Protein AF-E4VP54-F1 (afdb_monomer_lite)

Foldseek 3Di:
DVVVVVVVVVVVVVVVVVVPPDPPCPDPFLVVLLLLFPPNVQLVVLCVVVVHCQLLVQLLVLLCVLDVCNPDDSVRSSVCQSVDDPVSNVSSSVSSRVSLVVCVVVVHCSNVSSVVSSQVRCVVVVNNPPVPPDDDDDPPDDDD

Radius of gyration: 20.55 Å; chains: 1; bounding box: 55×38×56 Å

Structure (mmCIF, N/CA/C/O backbone):
data_AF-E4VP54-F1
#
_entry.id   AF-E4VP54-F1
#
loop_
_atom_site.group_PDB
_atom_site.id
_atom_site.type_symbol
_atom_site.label_atom_id
_atom_site.label_alt_id
_atom_site.label_comp_id
_atom_site.label_asym_id
_atom_site.label_entity_id
_atom_site.label_seq_id
_atom_site.pdbx_PDB_ins_code
_atom_site.Cartn_x
_atom_site.Cartn_y
_atom_site.Cartn_z
_atom_site.occupancy
_atom_site.B_iso_or_equiv
_atom_site.auth_seq_id
_atom_site.auth_comp_id
_atom_site.auth_asym_id
_atom_site.auth_atom_id
_atom_site.pdbx_PDB_model_num
ATOM 1 N N . MET A 1 1 ? 39.022 23.472 -41.828 1.00 60.12 1 MET A N 1
ATOM 2 C CA . MET A 1 1 ? 39.192 22.362 -40.859 1.00 60.12 1 MET A CA 1
ATOM 3 C C . MET A 1 1 ? 38.657 22.669 -39.455 1.00 60.12 1 MET A C 1
ATOM 5 O O . MET A 1 1 ? 38.352 21.726 -38.746 1.00 60.12 1 MET A O 1
ATOM 9 N N . ASN A 1 2 ? 38.440 23.934 -39.065 1.00 68.12 2 ASN A N 1
ATOM 10 C CA . ASN A 1 2 ? 37.984 24.268 -37.701 1.00 68.12 2 ASN A CA 1
ATOM 11 C C . ASN A 1 2 ? 36.481 24.017 -37.451 1.00 68.12 2 ASN A C 1
ATOM 13 O O . ASN A 1 2 ? 36.090 23.724 -36.329 1.00 68.12 2 ASN A O 1
ATOM 17 N N . PHE A 1 3 ? 35.637 24.067 -38.488 1.00 72.75 3 PHE A N 1
ATOM 18 C CA . PHE A 1 3 ? 34.181 23.896 -38.357 1.00 72.75 3 PHE A CA 1
ATOM 19 C C . PHE A 1 3 ? 33.771 22.505 -37.841 1.00 72.75 3 PHE A C 1
ATOM 21 O O . PHE A 1 3 ? 32.889 22.391 -36.997 1.00 72.75 3 PHE A O 1
ATOM 28 N N . LEU A 1 4 ? 34.467 21.452 -38.286 1.00 77.81 4 LEU A N 1
ATOM 29 C CA . LEU A 1 4 ? 34.219 20.078 -37.834 1.00 77.81 4 LEU A CA 1
ATOM 30 C C . LEU A 1 4 ? 34.558 19.887 -36.348 1.00 77.81 4 LEU A C 1
ATOM 32 O O . LEU A 1 4 ? 33.853 19.161 -35.655 1.00 77.81 4 LEU A O 1
ATOM 36 N N . ALA A 1 5 ? 35.586 20.578 -35.845 1.00 78.56 5 ALA A N 1
ATOM 37 C CA . ALA A 1 5 ? 35.958 20.536 -34.433 1.00 78.56 5 ALA A CA 1
ATOM 38 C C . ALA A 1 5 ? 34.919 21.242 -33.544 1.00 78.56 5 ALA A C 1
ATOM 40 O O . ALA A 1 5 ? 34.548 20.713 -32.497 1.00 78.56 5 ALA A O 1
ATOM 41 N N . TYR A 1 6 ? 34.390 22.391 -33.982 1.00 80.44 6 TYR A N 1
ATOM 42 C CA . TYR A 1 6 ? 33.311 23.080 -33.263 1.00 80.44 6 TYR A CA 1
ATOM 43 C C . TYR A 1 6 ? 32.004 22.282 -33.270 1.00 80.44 6 TYR A C 1
ATOM 45 O O . TYR A 1 6 ? 31.319 22.235 -32.251 1.00 80.44 6 TYR A O 1
ATOM 53 N N . PHE A 1 7 ? 31.685 21.608 -34.378 1.00 82.19 7 PHE A N 1
ATOM 54 C CA . PHE A 1 7 ? 30.515 20.736 -34.459 1.00 82.19 7 PHE A CA 1
ATOM 55 C C . PHE A 1 7 ? 30.631 19.538 -33.506 1.00 82.19 7 PHE A C 1
ATOM 57 O O . PHE A 1 7 ? 29.694 19.250 -32.767 1.00 82.19 7 PHE A O 1
ATOM 64 N N . PHE A 1 8 ? 31.801 18.891 -33.443 1.00 79.62 8 PHE A N 1
ATOM 65 C CA . PHE A 1 8 ? 32.047 17.803 -32.492 1.00 79.62 8 PHE A CA 1
ATOM 66 C C . PHE A 1 8 ? 31.956 18.263 -31.034 1.00 79.62 8 PHE A C 1
ATOM 68 O O . PHE A 1 8 ? 31.317 17.597 -30.225 1.00 79.62 8 PHE A O 1
ATOM 75 N N . LEU A 1 9 ? 32.537 19.419 -30.697 1.00 79.31 9 LEU A N 1
ATOM 76 C CA . LEU A 1 9 ? 32.427 19.993 -29.353 1.00 79.31 9 LEU A CA 1
ATOM 77 C C . LEU A 1 9 ? 30.975 20.303 -28.984 1.00 79.31 9 LEU A C 1
ATOM 79 O O . LEU A 1 9 ? 30.564 20.002 -27.868 1.00 79.31 9 LEU A O 1
ATOM 83 N N . PHE A 1 10 ? 30.189 20.839 -29.919 1.00 79.62 10 PHE A N 1
ATOM 84 C CA . PHE A 1 10 ? 28.772 21.129 -29.710 1.00 79.62 10 PHE A CA 1
ATOM 85 C C . PHE A 1 10 ? 27.943 19.857 -29.480 1.00 79.62 10 PHE A C 1
ATOM 87 O O . PHE A 1 10 ? 27.143 19.811 -28.548 1.00 79.62 10 PHE A O 1
ATOM 94 N N . VAL A 1 11 ? 28.177 18.796 -30.259 1.00 77.69 11 VAL A N 1
ATOM 95 C CA . VAL A 1 11 ? 27.506 17.497 -30.076 1.00 77.69 11 VAL A CA 1
ATOM 96 C C . VAL A 1 11 ? 27.906 16.843 -28.749 1.00 77.69 11 VAL A C 1
ATOM 98 O O . VAL A 1 11 ? 27.039 16.345 -28.031 1.00 77.69 11 VAL A O 1
ATOM 101 N N . CYS A 1 12 ? 29.186 16.900 -28.367 1.00 73.81 12 CYS A N 1
ATOM 102 C CA . CYS A 1 12 ? 29.642 16.417 -27.063 1.00 73.81 12 CYS A CA 1
ATOM 103 C C . CYS A 1 12 ? 28.981 17.192 -25.914 1.00 73.81 12 CYS A C 1
ATOM 105 O O . CYS A 1 12 ? 28.482 16.573 -24.975 1.00 73.81 12 CYS A O 1
ATOM 107 N N . PHE A 1 13 ? 28.905 18.523 -26.010 1.00 73.38 13 PHE A N 1
ATOM 108 C CA . PHE A 1 13 ? 28.255 19.366 -25.003 1.00 73.38 13 PHE A CA 1
ATOM 109 C C . PHE A 1 13 ? 26.757 19.060 -24.885 1.00 73.38 13 PHE A C 1
ATOM 111 O O . PHE A 1 13 ? 26.241 18.900 -23.781 1.00 73.38 13 PHE A O 1
ATOM 118 N N . LEU A 1 14 ? 26.073 18.889 -26.020 1.00 67.31 14 LEU A N 1
ATOM 119 C CA . LEU A 1 14 ? 24.670 18.487 -26.050 1.00 67.31 14 LEU A CA 1
ATOM 120 C C . LEU A 1 14 ? 24.455 17.109 -25.419 1.00 67.31 14 LEU A C 1
ATOM 122 O O . LEU A 1 14 ? 23.503 16.965 -24.661 1.00 67.31 14 LEU A O 1
ATOM 126 N N . SER A 1 15 ? 25.337 16.132 -25.666 1.00 61.53 15 SER A N 1
ATOM 127 C CA . SER A 1 15 ? 25.248 14.797 -25.049 1.00 61.53 15 SER A CA 1
ATOM 128 C C . SER A 1 15 ? 25.423 14.834 -23.526 1.00 61.53 15 SER A C 1
ATOM 130 O O . SER A 1 15 ? 24.739 14.118 -22.800 1.00 61.53 15 SER A O 1
ATOM 132 N N . ILE A 1 16 ? 26.285 15.721 -23.019 1.00 61.72 16 ILE A N 1
ATOM 133 C CA . ILE A 1 16 ? 26.492 15.914 -21.578 1.00 61.72 16 ILE A CA 1
ATOM 134 C C . ILE A 1 16 ? 25.264 16.589 -20.946 1.00 61.72 16 ILE A C 1
ATOM 136 O O . ILE A 1 16 ? 24.877 16.248 -19.826 1.00 61.72 16 ILE A O 1
ATOM 140 N N . CYS A 1 17 ? 24.613 17.510 -21.664 1.00 58.22 17 CYS A N 1
ATOM 141 C CA . CYS A 1 17 ? 23.378 18.147 -21.210 1.00 58.22 17 CYS A CA 1
ATOM 142 C C . CYS A 1 17 ? 22.167 17.198 -21.245 1.00 58.22 17 CYS A C 1
ATOM 144 O O . CYS A 1 17 ? 21.351 17.237 -20.327 1.00 58.22 17 CYS A O 1
ATOM 146 N N . SER A 1 18 ? 22.042 16.330 -22.254 1.00 52.09 18 SER A N 1
ATOM 147 C CA . SER A 1 18 ? 20.899 15.415 -22.386 1.00 52.09 18 SER A CA 1
ATOM 148 C C . S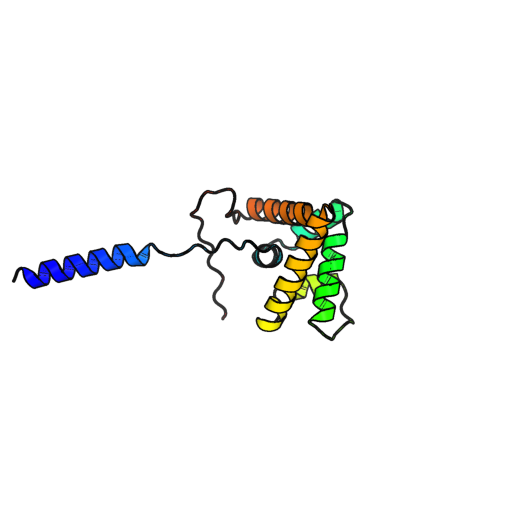ER A 1 18 ? 21.012 14.150 -21.531 1.00 52.09 18 SER A C 1
ATOM 150 O O . SER A 1 18 ? 19.985 13.611 -21.126 1.00 52.09 18 SER A O 1
ATOM 152 N N . CYS A 1 19 ? 22.220 13.720 -21.151 1.00 47.56 19 CYS A N 1
ATOM 153 C CA . CYS A 1 19 ? 22.408 12.602 -20.217 1.00 47.56 19 CYS A CA 1
ATOM 154 C C . CYS A 1 19 ? 22.042 12.926 -18.755 1.00 47.56 19 CYS A C 1
ATOM 156 O O . CYS A 1 19 ? 21.975 12.006 -17.945 1.00 47.56 19 CYS A O 1
ATOM 158 N N . ASN A 1 20 ? 21.801 14.196 -18.400 1.00 42.91 20 ASN A N 1
ATOM 159 C CA . ASN A 1 20 ? 21.547 14.620 -17.014 1.00 42.91 20 ASN A CA 1
ATOM 160 C C . ASN A 1 20 ? 20.095 15.026 -16.715 1.00 42.91 20 ASN A C 1
ATOM 162 O O . ASN A 1 20 ? 19.780 15.334 -15.568 1.00 42.91 20 ASN A O 1
ATOM 166 N N . ILE A 1 21 ? 19.187 14.988 -17.695 1.00 42.00 21 ILE A N 1
ATOM 167 C CA . ILE A 1 21 ? 17.753 15.231 -17.459 1.00 42.00 21 ILE A CA 1
ATOM 168 C C . ILE A 1 21 ? 17.038 13.879 -17.356 1.00 42.00 21 ILE A C 1
ATOM 170 O O . ILE A 1 21 ? 16.141 13.547 -18.125 1.00 42.00 21 ILE A O 1
ATOM 174 N N . TYR A 1 22 ? 17.462 13.066 -16.390 1.00 40.94 22 TYR A N 1
ATOM 175 C CA . TYR A 1 22 ? 16.645 11.963 -15.900 1.00 40.94 22 TYR A CA 1
ATOM 176 C C . TYR A 1 22 ? 15.789 12.520 -14.769 1.00 40.94 22 TYR A C 1
ATOM 178 O O . TYR A 1 22 ? 16.274 12.742 -13.660 1.00 40.94 22 TYR A O 1
ATOM 186 N N . TYR A 1 23 ? 14.510 12.773 -15.049 1.00 41.12 23 TYR A N 1
ATOM 187 C CA . TYR A 1 23 ? 13.538 13.003 -13.987 1.00 41.12 23 TYR A CA 1
ATOM 188 C C . TYR A 1 23 ? 13.508 11.745 -13.115 1.00 41.12 23 TYR A C 1
ATOM 190 O O . TYR A 1 23 ? 12.979 10.713 -13.528 1.00 41.12 23 TYR A O 1
ATOM 198 N N . SER A 1 24 ? 14.096 11.802 -11.917 1.00 51.25 24 SER A N 1
ATOM 199 C CA . SER A 1 24 ? 13.885 10.752 -10.927 1.00 51.25 24 SER A CA 1
ATOM 200 C C . SER A 1 24 ? 12.435 10.855 -10.471 1.00 51.25 24 SER A C 1
ATOM 202 O O . SER A 1 24 ? 12.084 11.736 -9.683 1.00 51.25 24 SER A O 1
ATOM 204 N N . TYR A 1 25 ? 11.577 9.997 -11.013 1.00 58.00 25 TYR A N 1
ATOM 205 C CA . TYR A 1 25 ? 10.201 9.885 -10.562 1.00 58.00 25 TYR A CA 1
ATOM 206 C C . TYR A 1 25 ? 10.217 9.292 -9.149 1.00 58.00 25 TYR A C 1
ATOM 208 O O . TYR A 1 25 ? 10.397 8.091 -8.976 1.00 58.00 25 TYR A O 1
ATOM 216 N N . CYS A 1 26 ? 10.126 10.153 -8.135 1.00 64.62 26 CYS A N 1
ATOM 217 C CA . CYS A 1 26 ? 9.836 9.748 -6.763 1.00 64.62 26 CYS A CA 1
ATOM 218 C C . CYS A 1 26 ? 8.314 9.582 -6.689 1.00 64.62 26 CYS A C 1
ATOM 220 O O . CYS A 1 26 ? 7.613 10.597 -6.775 1.00 64.62 26 CYS A O 1
ATOM 222 N N . PRO A 1 27 ? 7.792 8.346 -6.592 1.00 69.00 27 PRO A N 1
ATOM 223 C CA . PRO A 1 27 ? 6.355 8.124 -6.577 1.00 69.00 27 PRO A CA 1
ATOM 224 C C . PRO A 1 27 ? 5.742 8.886 -5.404 1.00 69.00 27 PRO A C 1
ATOM 226 O O . PRO A 1 27 ? 6.218 8.803 -4.268 1.00 69.00 27 PRO A O 1
ATOM 229 N N . SER A 1 28 ? 4.719 9.691 -5.672 1.00 75.56 28 SER A N 1
ATOM 230 C CA . SER A 1 28 ? 4.038 10.467 -4.634 1.00 75.56 28 SER A CA 1
ATOM 231 C C . SER A 1 28 ? 2.846 9.713 -4.049 1.00 75.56 28 SER A C 1
ATOM 233 O O . SER A 1 28 ? 2.509 9.943 -2.883 1.00 75.56 28 SER A O 1
ATOM 235 N N . ASP A 1 29 ? 2.257 8.808 -4.829 1.00 86.88 29 ASP A N 1
ATOM 236 C CA . ASP A 1 29 ? 1.066 8.052 -4.469 1.00 86.88 29 ASP A CA 1
ATOM 237 C C . ASP A 1 29 ? 1.377 6.916 -3.496 1.00 86.88 29 ASP A C 1
ATOM 239 O O . ASP A 1 29 ? 2.387 6.219 -3.610 1.00 86.88 29 ASP A O 1
ATOM 243 N N . LEU A 1 30 ? 0.479 6.708 -2.528 1.00 91.19 30 LEU A N 1
ATOM 244 C CA . LEU A 1 30 ? 0.685 5.725 -1.460 1.00 91.19 30 LEU A CA 1
ATOM 245 C C . LEU A 1 30 ? 0.829 4.304 -2.017 1.00 91.19 30 LEU A C 1
ATOM 247 O O . LEU A 1 30 ? 1.704 3.559 -1.583 1.00 91.19 30 LEU A O 1
ATOM 251 N N . LEU A 1 31 ? 0.005 3.935 -3.000 1.00 92.56 31 LEU A N 1
ATOM 252 C CA . LEU A 1 31 ? 0.007 2.578 -3.538 1.00 92.56 31 LEU A CA 1
ATOM 253 C C . LEU A 1 31 ? 1.225 2.284 -4.426 1.00 92.56 31 LEU A C 1
ATOM 255 O O . LEU A 1 31 ? 1.763 1.183 -4.371 1.00 92.56 31 LEU A O 1
ATOM 259 N N . GLU A 1 32 ? 1.698 3.259 -5.205 1.00 90.31 32 GLU A N 1
ATOM 260 C CA . GLU A 1 32 ? 2.936 3.106 -5.986 1.00 90.31 32 GLU A CA 1
ATOM 261 C C . GLU A 1 32 ? 4.141 2.924 -5.078 1.00 90.31 32 GLU A C 1
ATOM 263 O O . GLU A 1 32 ? 4.943 2.011 -5.274 1.00 90.31 32 GLU A O 1
ATOM 268 N N . ARG A 1 33 ? 4.234 3.762 -4.041 1.00 90.88 33 ARG A N 1
ATOM 269 C CA . ARG A 1 33 ? 5.285 3.658 -3.031 1.00 90.88 33 ARG A CA 1
ATOM 270 C C . ARG A 1 33 ? 5.247 2.303 -2.337 1.00 90.88 33 ARG A C 1
ATOM 272 O O . ARG A 1 33 ? 6.275 1.643 -2.256 1.00 90.88 33 ARG A O 1
ATOM 279 N N . TYR A 1 34 ? 4.065 1.855 -1.910 1.00 92.69 34 TYR A N 1
ATOM 280 C CA . TYR A 1 34 ? 3.877 0.532 -1.315 1.00 92.69 34 TYR A CA 1
ATOM 281 C C . TYR A 1 34 ? 4.334 -0.594 -2.254 1.00 92.69 34 TYR A C 1
ATOM 283 O O . TYR A 1 34 ? 5.102 -1.462 -1.844 1.00 92.69 34 TYR A O 1
ATOM 291 N N . CYS A 1 35 ? 3.928 -0.567 -3.524 1.00 91.81 35 CYS A N 1
ATOM 292 C CA . CYS A 1 35 ? 4.288 -1.610 -4.483 1.00 91.81 35 CYS A CA 1
ATOM 293 C C . CYS A 1 35 ? 5.768 -1.605 -4.889 1.00 91.81 35 CYS A C 1
ATOM 295 O O . CYS A 1 35 ? 6.281 -2.635 -5.322 1.00 91.81 35 CYS A O 1
ATOM 297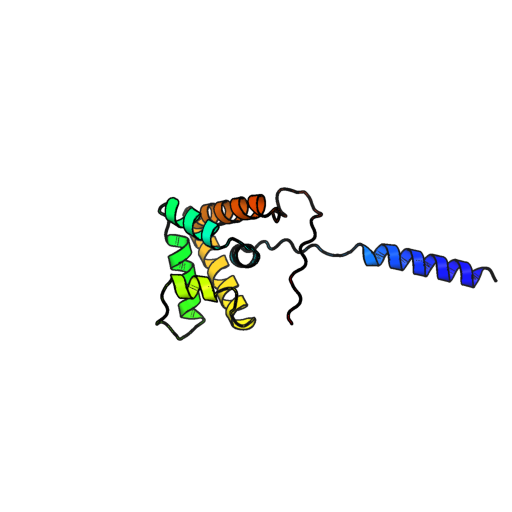 N N . ALA A 1 36 ? 6.479 -0.494 -4.691 1.00 89.62 36 ALA A N 1
ATOM 298 C CA . ALA A 1 36 ? 7.925 -0.423 -4.877 1.00 89.62 36 ALA A CA 1
ATOM 299 C C . ALA A 1 36 ? 8.730 -1.050 -3.717 1.00 89.62 36 AL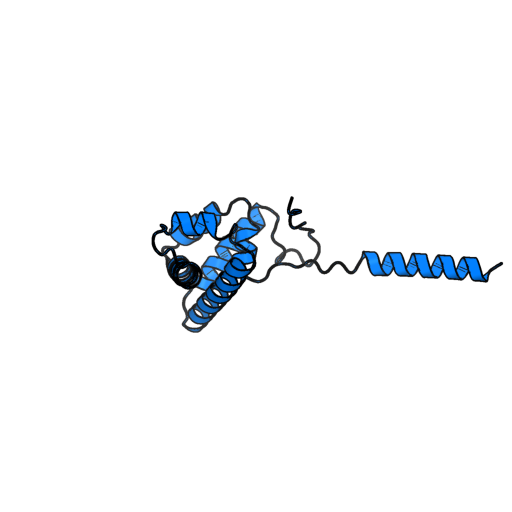A A C 1
ATOM 301 O O . ALA A 1 36 ? 9.946 -1.243 -3.849 1.00 89.62 36 ALA A O 1
ATOM 302 N N . LEU A 1 37 ? 8.099 -1.365 -2.580 1.00 89.19 37 LEU A N 1
ATOM 303 C CA . LEU A 1 37 ? 8.766 -1.953 -1.415 1.00 89.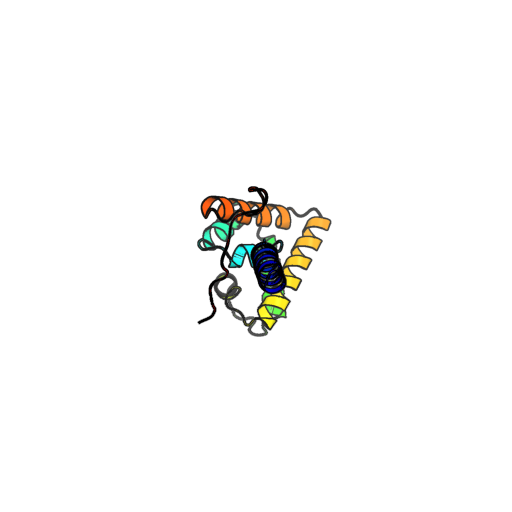19 37 LEU A CA 1
ATOM 304 C C . LEU A 1 37 ? 9.030 -3.451 -1.589 1.00 89.19 37 LEU A C 1
ATOM 306 O O . LEU A 1 37 ? 8.258 -4.198 -2.198 1.00 89.19 37 LEU A O 1
ATOM 310 N N . LYS A 1 38 ? 10.143 -3.901 -1.008 1.00 90.62 38 LYS A N 1
ATOM 311 C CA . LYS A 1 38 ? 10.471 -5.323 -0.894 1.00 90.62 38 LYS A CA 1
ATOM 312 C C . LYS A 1 38 ? 9.751 -5.936 0.311 1.00 90.62 38 LYS A C 1
ATOM 314 O O . LYS A 1 38 ? 9.178 -7.012 0.190 1.00 90.62 38 LYS A O 1
ATOM 319 N N . GLU A 1 39 ? 9.743 -5.237 1.439 1.00 92.19 39 GLU A N 1
ATOM 320 C CA . GLU A 1 39 ? 9.163 -5.631 2.724 1.00 92.19 39 GLU A CA 1
ATOM 321 C C . GLU A 1 39 ? 7.765 -5.027 2.905 1.00 92.19 39 GLU A C 1
ATOM 323 O O . GLU A 1 39 ? 7.476 -4.268 3.830 1.00 92.19 39 GLU A O 1
ATOM 328 N N . ARG A 1 40 ? 6.869 -5.367 1.975 1.00 93.31 40 ARG A N 1
ATOM 329 C CA . ARG A 1 40 ? 5.476 -4.895 1.976 1.00 93.31 40 ARG A CA 1
ATOM 330 C C . ARG A 1 40 ? 4.713 -5.287 3.242 1.00 93.31 40 ARG A C 1
ATOM 332 O O . ARG A 1 40 ? 3.951 -4.474 3.757 1.00 93.31 40 ARG A O 1
ATOM 339 N N . GLU A 1 41 ? 4.954 -6.485 3.765 1.00 93.88 41 GLU A N 1
ATOM 340 C CA . GLU A 1 41 ? 4.305 -6.994 4.983 1.00 93.88 41 GLU A CA 1
ATOM 341 C C . GLU A 1 41 ? 4.564 -6.094 6.200 1.00 93.88 41 GLU A C 1
ATOM 343 O O . GLU A 1 41 ? 3.642 -5.801 6.956 1.00 93.88 41 GLU A O 1
ATOM 348 N N . THR A 1 42 ? 5.768 -5.528 6.323 1.00 94.19 42 THR A N 1
ATOM 349 C CA . THR A 1 42 ? 6.134 -4.606 7.411 1.00 94.19 42 THR A CA 1
ATOM 350 C C . THR A 1 42 ? 5.245 -3.357 7.438 1.00 94.19 42 THR A C 1
ATOM 352 O O . THR A 1 42 ? 4.933 -2.821 8.503 1.00 94.19 42 THR A O 1
ATOM 355 N N . VAL A 1 43 ? 4.789 -2.883 6.271 1.00 94.19 43 VAL A N 1
ATOM 356 C CA . VAL A 1 43 ? 3.829 -1.768 6.192 1.00 94.19 43 VAL A CA 1
ATOM 357 C C . VAL A 1 43 ? 2.460 -2.198 6.709 1.00 94.19 43 VAL A C 1
ATOM 359 O O . VAL A 1 43 ? 1.831 -1.452 7.458 1.00 94.19 43 VAL A O 1
ATOM 362 N N . LEU A 1 44 ? 2.003 -3.394 6.333 1.00 94.25 44 LEU A N 1
ATOM 363 C CA . LEU A 1 44 ? 0.703 -3.924 6.744 1.00 94.25 44 LEU A CA 1
ATOM 364 C C . LEU A 1 44 ? 0.659 -4.153 8.256 1.00 94.25 44 LEU A C 1
ATOM 366 O O . LEU A 1 44 ? -0.290 -3.730 8.912 1.00 94.25 44 LEU A O 1
ATOM 370 N N . GLU A 1 45 ? 1.717 -4.732 8.821 1.00 94.62 45 GLU A N 1
ATOM 371 C CA . GLU A 1 45 ? 1.887 -4.882 10.267 1.00 94.62 45 GLU A CA 1
ATOM 372 C C . GLU A 1 45 ? 1.898 -3.528 10.982 1.00 94.62 45 GLU A C 1
ATOM 374 O O . GLU A 1 45 ? 1.220 -3.361 11.992 1.00 94.62 45 GLU A O 1
ATOM 379 N N . CYS A 1 46 ? 2.604 -2.530 10.442 1.00 95.06 46 CYS A N 1
ATOM 380 C CA . CYS A 1 46 ? 2.619 -1.178 11.003 1.00 95.06 46 CYS A CA 1
ATOM 381 C C . CYS A 1 46 ? 1.216 -0.552 11.067 1.00 95.06 46 CYS A C 1
ATOM 383 O O . CYS A 1 46 ? 0.875 0.071 12.073 1.00 95.06 46 CYS A O 1
ATOM 385 N N . ILE A 1 47 ? 0.397 -0.737 10.026 1.00 93.50 47 ILE A N 1
ATOM 386 C CA . ILE A 1 47 ? -0.979 -0.222 9.990 1.00 93.50 47 ILE A CA 1
ATOM 387 C C . ILE A 1 47 ? -1.866 -0.979 10.989 1.00 93.50 47 ILE A C 1
ATOM 389 O O . ILE A 1 47 ? -2.572 -0.344 11.771 1.00 93.50 47 ILE A O 1
ATOM 393 N N . ARG A 1 48 ? -1.784 -2.318 11.018 1.00 92.38 48 ARG A N 1
ATOM 394 C CA . ARG A 1 48 ? -2.541 -3.173 11.953 1.00 92.38 48 ARG A CA 1
ATOM 395 C C . ARG A 1 48 ? -2.222 -2.853 13.414 1.00 92.38 48 ARG A C 1
ATOM 397 O O . ARG A 1 48 ? -3.129 -2.702 14.223 1.00 92.38 48 ARG A O 1
ATOM 404 N N . ASN A 1 49 ? -0.944 -2.664 13.739 1.00 93.06 49 ASN A N 1
ATOM 405 C CA . ASN A 1 49 ? -0.488 -2.326 15.093 1.00 93.06 49 ASN A CA 1
ATOM 406 C C . ASN A 1 49 ? -0.963 -0.949 15.573 1.00 93.06 49 ASN A C 1
ATOM 408 O O . ASN A 1 49 ? -0.903 -0.659 16.765 1.00 93.06 49 ASN A O 1
ATOM 412 N N . ALA A 1 50 ? -1.402 -0.086 14.659 1.00 89.75 50 ALA A N 1
ATOM 413 C CA . ALA A 1 50 ? -1.982 1.201 15.001 1.00 89.75 50 ALA A CA 1
ATOM 414 C C . ALA A 1 50 ? -3.508 1.155 15.182 1.00 89.75 50 ALA A C 1
ATOM 416 O O . ALA A 1 50 ? -4.113 2.218 15.335 1.00 89.75 50 ALA A O 1
ATOM 417 N N . GLU A 1 51 ? -4.112 -0.041 15.131 1.00 86.94 51 GLU A N 1
ATOM 418 C CA . GLU A 1 51 ? -5.553 -0.285 15.296 1.00 86.94 51 GLU A CA 1
ATOM 419 C C . GLU A 1 51 ? -6.413 0.602 14.378 1.00 86.94 51 GLU A C 1
ATOM 421 O O . GLU A 1 51 ? -7.460 1.124 14.760 1.00 86.94 51 GLU A O 1
ATOM 426 N N . ASN A 1 52 ? -5.938 0.827 13.149 1.00 85.44 52 ASN A N 1
ATOM 427 C CA . ASN A 1 52 ? -6.625 1.644 12.159 1.00 85.44 52 ASN A CA 1
ATOM 428 C C . ASN A 1 52 ? -6.812 0.855 10.866 1.00 85.44 52 ASN A C 1
ATOM 430 O O . ASN A 1 52 ? -5.974 0.901 9.967 1.00 85.44 52 ASN A O 1
ATOM 434 N N . ASP A 1 53 ? -7.949 0.172 10.770 1.00 90.69 53 ASP A N 1
ATOM 435 C CA . ASP A 1 53 ? -8.296 -0.674 9.624 1.00 90.69 53 ASP A CA 1
ATOM 436 C C . ASP A 1 53 ? -8.776 0.121 8.404 1.00 90.69 53 ASP A C 1
ATOM 438 O O . ASP A 1 53 ? -8.922 -0.419 7.306 1.00 90.69 53 ASP A O 1
ATOM 442 N N . ARG A 1 54 ? -8.972 1.435 8.553 1.00 93.75 54 ARG A N 1
ATOM 443 C CA . ARG A 1 54 ? -9.556 2.290 7.517 1.00 93.75 54 ARG A CA 1
ATOM 444 C C . AR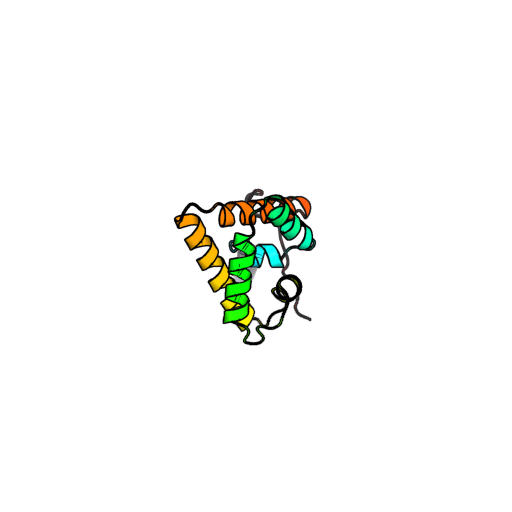G A 1 54 ? -8.818 2.255 6.170 1.00 93.75 54 ARG A C 1
ATOM 446 O O . ARG A 1 54 ? -9.498 2.240 5.143 1.00 93.75 54 ARG A O 1
ATOM 453 N N . PRO A 1 55 ? -7.469 2.230 6.107 1.00 93.50 55 PRO A N 1
ATOM 454 C CA . PRO A 1 55 ? -6.763 2.053 4.841 1.00 93.50 55 PRO A CA 1
ATOM 455 C C . PRO A 1 55 ? -7.116 0.726 4.156 1.00 93.50 55 PRO A C 1
ATOM 457 O O . PRO A 1 55 ? -7.269 0.692 2.938 1.00 93.50 55 PRO A O 1
ATOM 460 N N . PHE A 1 56 ? -7.286 -0.357 4.919 1.00 94.94 56 PHE A N 1
ATOM 461 C CA . PHE A 1 56 ? -7.628 -1.667 4.367 1.00 94.94 56 PHE A CA 1
ATOM 462 C C . PHE A 1 56 ? -9.056 -1.710 3.832 1.00 94.94 56 PHE A C 1
ATOM 464 O O . PHE A 1 56 ? -9.259 -2.198 2.725 1.00 94.94 56 PHE A O 1
ATOM 471 N N . GLU A 1 57 ? -10.019 -1.127 4.549 1.00 94.94 57 GLU A N 1
ATOM 472 C CA . GLU A 1 57 ? -11.410 -1.017 4.083 1.00 94.94 57 GLU A CA 1
ATOM 473 C C . GLU A 1 57 ? -11.508 -0.283 2.737 1.00 94.94 57 GLU A C 1
ATOM 475 O O . GLU A 1 57 ? -12.243 -0.688 1.837 1.00 94.94 57 GLU A O 1
ATOM 480 N N . ILE A 1 58 ? -10.752 0.809 2.585 1.00 95.12 58 ILE A N 1
ATOM 481 C CA . ILE A 1 58 ? -10.746 1.607 1.353 1.00 95.12 58 ILE A CA 1
ATOM 482 C C . ILE A 1 58 ? -10.096 0.826 0.220 1.00 95.12 58 ILE A C 1
ATOM 484 O O . ILE A 1 58 ? -10.624 0.812 -0.892 1.00 95.12 58 ILE A O 1
ATOM 488 N N . LEU A 1 59 ? -8.965 0.172 0.494 1.00 94.75 59 LEU A N 1
ATOM 489 C CA . LEU A 1 59 ? -8.294 -0.657 -0.497 1.00 94.75 59 LEU A CA 1
ATOM 490 C C . LEU A 1 59 ? -9.206 -1.790 -0.967 1.00 94.75 59 LEU A C 1
ATOM 492 O O . LEU A 1 59 ? -9.335 -2.002 -2.167 1.00 94.75 59 LEU A O 1
ATOM 496 N N . GLU A 1 60 ? -9.865 -2.479 -0.039 1.00 93.81 60 GLU A N 1
ATOM 497 C CA . GLU A 1 60 ? -10.798 -3.558 -0.342 1.00 93.81 60 GLU A CA 1
ATOM 498 C C . GLU A 1 60 ? -11.988 -3.068 -1.171 1.00 93.81 60 GLU A C 1
ATOM 500 O O . GLU A 1 60 ? -12.316 -3.680 -2.188 1.00 93.81 60 GLU A O 1
ATOM 505 N N . GLY A 1 61 ? -12.600 -1.943 -0.789 1.00 93.00 61 GLY A N 1
ATOM 506 C CA . GLY A 1 61 ? -13.691 -1.338 -1.553 1.00 93.00 61 GLY A CA 1
ATOM 507 C C . GLY A 1 61 ? -13.275 -0.969 -2.980 1.00 93.00 61 GLY A C 1
ATOM 508 O O . GLY A 1 61 ? -14.003 -1.253 -3.933 1.00 93.00 61 GLY A O 1
ATOM 509 N N . CYS A 1 62 ? -12.081 -0.396 -3.145 1.00 93.56 62 CYS A N 1
ATOM 510 C CA . CYS A 1 62 ? -11.520 -0.081 -4.457 1.00 93.56 62 CYS A CA 1
ATOM 511 C C . CYS A 1 62 ? -11.203 -1.337 -5.272 1.00 93.56 62 CYS A C 1
ATOM 513 O O . CYS A 1 62 ? -11.539 -1.391 -6.452 1.00 93.56 62 CYS A O 1
ATOM 515 N N . TYR A 1 63 ? -10.609 -2.355 -4.649 1.00 93.19 63 TYR A N 1
ATOM 516 C CA . TYR A 1 63 ? -10.289 -3.620 -5.304 1.00 93.19 63 TYR A CA 1
ATOM 517 C C . TYR A 1 63 ? -11.556 -4.302 -5.823 1.00 93.19 63 TYR A C 1
ATOM 519 O O . TYR A 1 63 ? -11.631 -4.627 -7.002 1.00 93.19 63 TYR A O 1
ATOM 527 N N . ASN A 1 64 ? -12.586 -4.428 -4.981 1.00 90.88 64 ASN A N 1
ATOM 528 C CA . ASN A 1 64 ? -13.863 -5.047 -5.350 1.00 90.88 64 ASN A CA 1
ATOM 529 C C . ASN A 1 64 ? -14.632 -4.258 -6.427 1.00 90.88 64 ASN A C 1
ATOM 531 O O . ASN A 1 64 ? -15.488 -4.820 -7.100 1.00 90.88 64 ASN A O 1
ATOM 535 N N . SER A 1 65 ? -14.367 -2.956 -6.568 1.00 88.06 65 SER A N 1
ATOM 536 C CA . SER A 1 65 ? -15.000 -2.119 -7.598 1.00 88.06 65 SER A CA 1
ATOM 537 C C . SER A 1 65 ? -14.314 -2.231 -8.960 1.00 88.06 65 SER A C 1
ATOM 539 O O . SER A 1 65 ? -14.940 -1.963 -9.981 1.00 88.06 65 SER A O 1
ATOM 541 N N . VAL A 1 66 ? -13.022 -2.571 -8.977 1.00 86.38 66 VAL A N 1
ATOM 542 C CA . VAL A 1 66 ? -12.231 -2.742 -10.206 1.00 86.38 66 VAL A CA 1
ATOM 543 C C . VAL A 1 66 ? -12.268 -4.192 -10.676 1.00 86.38 66 VAL A C 1
ATOM 545 O O . VAL A 1 66 ? -12.355 -4.446 -11.872 1.00 86.38 66 VAL A O 1
ATOM 548 N N . HIS A 1 67 ? -12.214 -5.131 -9.736 1.00 79.12 67 HIS A N 1
ATOM 549 C CA . HIS A 1 67 ? -12.116 -6.552 -10.009 1.00 79.12 67 HIS A CA 1
ATOM 550 C C . HIS A 1 67 ? -13.405 -7.250 -9.560 1.00 79.12 67 HIS A C 1
ATOM 552 O O . HIS A 1 67 ? -13.685 -7.364 -8.366 1.00 79.12 67 HIS A O 1
ATOM 558 N N . GLU A 1 68 ? -14.199 -7.727 -10.522 1.00 64.81 68 GLU A N 1
ATOM 559 C CA . GLU A 1 68 ? -15.532 -8.308 -10.280 1.00 64.81 68 GLU A CA 1
ATOM 560 C C . GLU A 1 68 ? -15.499 -9.658 -9.525 1.00 64.81 68 GLU A C 1
ATOM 562 O O . GLU A 1 68 ? -16.540 -10.169 -9.109 1.00 64.81 68 GLU A O 1
ATOM 567 N N . LEU A 1 69 ? -14.314 -10.232 -9.275 1.00 60.78 69 LEU A N 1
ATOM 568 C CA . LEU A 1 69 ? -14.144 -11.418 -8.429 1.00 60.78 69 LEU A CA 1
ATOM 569 C C . LEU A 1 69 ? -14.139 -11.025 -6.940 1.00 60.78 69 LEU A C 1
ATOM 571 O O . LEU A 1 69 ? -13.115 -11.058 -6.257 1.00 60.78 69 LEU A O 1
ATOM 575 N N . GLY A 1 70 ? -15.314 -10.674 -6.413 1.00 57.97 70 GLY A N 1
ATOM 576 C CA . GLY A 1 70 ? -15.538 -10.276 -5.014 1.00 57.97 70 GLY A CA 1
ATOM 577 C C . GLY A 1 70 ? -15.327 -11.371 -3.951 1.00 57.97 70 GLY A C 1
ATOM 578 O O . GLY A 1 70 ? -15.789 -11.215 -2.824 1.00 57.97 70 GLY A O 1
ATOM 579 N N . THR A 1 71 ? -14.667 -12.485 -4.277 1.00 73.69 71 THR A N 1
ATOM 580 C CA . THR A 1 71 ? -14.510 -13.656 -3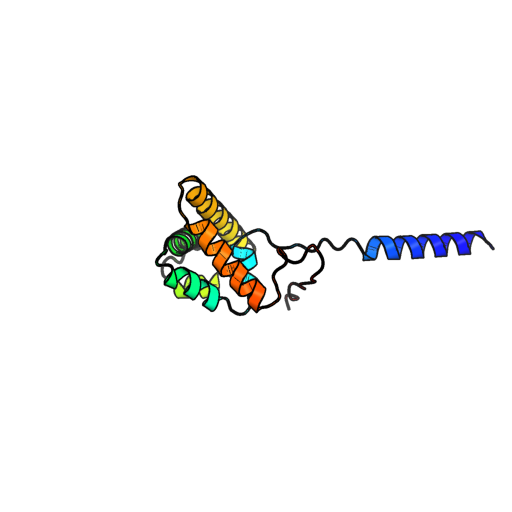.393 1.00 73.69 71 THR A CA 1
ATOM 581 C C . THR A 1 71 ? -13.146 -13.756 -2.712 1.00 73.69 71 THR A C 1
ATOM 583 O O . THR A 1 71 ? -12.955 -14.636 -1.876 1.00 73.69 71 THR A O 1
ATOM 586 N N . LEU A 1 72 ? -12.182 -12.904 -3.067 1.00 84.19 72 LEU A N 1
ATOM 587 C CA . LEU A 1 72 ? -10.844 -12.941 -2.472 1.00 84.19 72 LEU A CA 1
ATOM 588 C C . LEU A 1 72 ? -10.845 -12.383 -1.043 1.00 84.19 72 LEU A C 1
ATOM 590 O O . LEU A 1 72 ? -11.563 -11.427 -0.738 1.00 84.19 72 LEU A O 1
ATOM 594 N N . THR A 1 73 ? -10.001 -12.950 -0.180 1.00 90.19 73 THR A N 1
ATOM 595 C CA . THR A 1 73 ? -9.753 -12.398 1.159 1.00 90.19 73 THR A CA 1
ATOM 596 C C . THR A 1 73 ? -8.943 -11.100 1.069 1.00 90.19 73 THR A C 1
ATOM 598 O O . THR A 1 73 ? -8.261 -10.855 0.071 1.00 90.19 73 THR A O 1
ATOM 601 N N . LEU A 1 74 ? -8.979 -10.259 2.109 1.00 89.75 74 LEU A N 1
ATOM 602 C CA . LEU A 1 74 ? -8.165 -9.038 2.170 1.00 89.75 74 LEU A CA 1
ATOM 603 C C . LEU A 1 74 ? -6.665 -9.331 1.980 1.00 89.75 74 LEU A C 1
ATOM 605 O O . LEU A 1 74 ? -5.993 -8.621 1.235 1.00 89.75 74 LEU A O 1
ATOM 609 N N . ASP A 1 75 ? -6.149 -10.390 2.606 1.00 90.25 75 ASP A N 1
ATOM 610 C CA . ASP A 1 75 ? -4.741 -10.782 2.474 1.00 90.25 75 ASP A CA 1
ATOM 611 C C . ASP A 1 75 ? -4.396 -11.187 1.034 1.00 90.25 75 ASP A C 1
ATOM 613 O O . ASP A 1 75 ? -3.331 -10.834 0.524 1.00 90.25 75 ASP A O 1
ATOM 617 N N . ASP A 1 76 ? -5.302 -11.879 0.340 1.00 90.75 76 ASP A N 1
ATOM 618 C CA . ASP A 1 76 ? -5.098 -12.229 -1.068 1.00 90.75 76 ASP A CA 1
ATOM 619 C C . ASP A 1 76 ? -5.121 -10.990 -1.967 1.00 90.75 76 ASP A C 1
ATOM 621 O O . ASP A 1 76 ? -4.284 -10.871 -2.865 1.00 90.75 76 ASP A O 1
ATOM 625 N N . LYS A 1 77 ? -6.016 -10.030 -1.696 1.00 91.88 77 LYS A N 1
ATOM 626 C CA . LYS A 1 77 ? -6.054 -8.739 -2.404 1.00 91.88 77 LYS A CA 1
ATOM 627 C C . LYS A 1 77 ? -4.745 -7.977 -2.221 1.00 91.88 77 LYS A C 1
ATOM 629 O O . LYS A 1 77 ? -4.179 -7.493 -3.199 1.00 91.88 77 LYS A O 1
ATOM 634 N N . LEU A 1 78 ? -4.222 -7.918 -0.995 1.00 91.25 78 LEU A N 1
ATOM 635 C CA . LEU A 1 78 ? -2.955 -7.252 -0.669 1.00 91.25 78 LEU A CA 1
ATOM 636 C C . LEU A 1 78 ? -1.752 -7.892 -1.376 1.00 91.25 78 LEU A C 1
ATOM 638 O O . LEU A 1 78 ? -0.863 -7.183 -1.847 1.00 91.25 78 LEU A O 1
ATOM 642 N N . LYS A 1 79 ? -1.739 -9.221 -1.527 1.00 90.38 79 LYS A N 1
ATOM 643 C CA . LYS A 1 79 ? -0.696 -9.927 -2.291 1.00 90.38 79 LYS A CA 1
ATOM 644 C C . LYS A 1 79 ? -0.783 -9.660 -3.792 1.00 90.38 79 LYS A C 1
ATOM 646 O O . LYS A 1 79 ? 0.245 -9.602 -4.468 1.00 90.38 79 LYS A O 1
ATOM 651 N N . GLN A 1 80 ? -1.998 -9.512 -4.314 1.00 90.88 80 GLN A N 1
ATOM 652 C CA . GLN A 1 80 ? -2.246 -9.356 -5.746 1.00 90.88 80 GLN A CA 1
ATOM 653 C C . GLN A 1 80 ? -2.165 -7.910 -6.229 1.00 90.88 80 GLN A C 1
ATOM 655 O O . GLN A 1 80 ? -1.812 -7.702 -7.383 1.00 90.88 80 GLN A O 1
ATOM 660 N N . VAL A 1 81 ? -2.437 -6.915 -5.377 1.00 91.56 81 VAL A N 1
ATOM 661 C CA . VAL A 1 81 ? -2.598 -5.507 -5.787 1.00 91.56 81 VAL A CA 1
ATOM 662 C C . VAL A 1 81 ? -1.426 -4.962 -6.610 1.00 91.56 81 VAL A C 1
ATOM 664 O O . VAL A 1 81 ? -1.636 -4.197 -7.543 1.00 91.56 81 VAL A O 1
ATOM 667 N N . CYS A 1 82 ? -0.196 -5.386 -6.311 1.00 92.00 82 CYS A N 1
ATOM 668 C CA . CYS A 1 82 ? 1.010 -4.941 -7.017 1.00 92.00 82 CYS A CA 1
ATOM 669 C C . CYS A 1 82 ? 1.343 -5.752 -8.280 1.00 92.00 82 CYS A C 1
ATOM 671 O O . CYS A 1 82 ? 2.342 -5.463 -8.930 1.00 92.00 82 CYS A O 1
ATOM 673 N N . ASN A 1 83 ? 0.544 -6.771 -8.596 1.00 90.94 83 ASN A N 1
ATOM 674 C CA . ASN A 1 83 ? 0.710 -7.675 -9.735 1.00 90.94 83 ASN A CA 1
ATOM 675 C C . ASN A 1 83 ? -0.502 -7.641 -10.687 1.00 90.94 83 ASN A C 1
ATOM 677 O O . ASN A 1 83 ? -0.634 -8.523 -11.532 1.00 90.94 83 ASN A O 1
ATOM 681 N N . LEU A 1 84 ? -1.405 -6.672 -10.515 1.00 88.62 84 LEU A N 1
ATOM 682 C CA . LEU A 1 84 ? -2.546 -6.460 -11.406 1.00 88.62 84 LEU A CA 1
ATOM 683 C C . LEU A 1 84 ? -2.088 -6.006 -12.797 1.00 88.62 84 LEU A C 1
ATOM 685 O O . LEU A 1 84 ? -0.989 -5.463 -12.949 1.00 88.62 84 LEU A O 1
ATOM 689 N N . ASP A 1 85 ? -2.956 -6.177 -13.799 1.00 90.25 85 ASP A N 1
ATOM 690 C CA . ASP A 1 85 ? -2.737 -5.557 -15.107 1.00 90.25 85 ASP A CA 1
ATOM 691 C C . ASP A 1 85 ? -2.639 -4.030 -14.970 1.00 90.25 85 ASP A C 1
ATOM 693 O O . ASP A 1 85 ? -3.255 -3.428 -14.088 1.00 90.25 85 ASP A O 1
ATOM 697 N N . VAL A 1 86 ? -1.880 -3.384 -15.858 1.00 88.31 86 VAL A N 1
ATOM 698 C CA . VAL A 1 86 ? -1.619 -1.938 -15.806 1.00 88.31 86 VAL A CA 1
ATOM 699 C C . VAL A 1 86 ? -2.915 -1.124 -15.728 1.00 88.31 86 VAL A C 1
ATOM 701 O O . VAL A 1 86 ? -2.973 -0.146 -14.981 1.00 88.31 86 VAL A O 1
ATOM 704 N N . HIS A 1 87 ? -3.966 -1.509 -16.456 1.00 90.00 87 HIS A N 1
ATOM 705 C CA . HIS A 1 87 ? -5.228 -0.768 -16.434 1.00 90.00 87 HIS A CA 1
ATOM 706 C C . HIS A 1 87 ? -5.998 -0.950 -15.122 1.00 90.00 87 HIS A C 1
ATOM 708 O O . HIS A 1 87 ? -6.495 0.033 -14.567 1.00 90.00 87 HIS A O 1
ATOM 714 N N . GLU A 1 88 ? -6.064 -2.176 -14.601 1.00 90.25 88 GLU A N 1
ATOM 715 C CA . GLU A 1 88 ? -6.693 -2.473 -13.309 1.00 90.25 88 GLU A CA 1
ATOM 716 C C . GLU A 1 88 ? -5.941 -1.788 -12.163 1.00 90.25 88 GLU A C 1
ATOM 718 O O . GLU A 1 88 ? -6.545 -1.126 -11.314 1.00 90.25 88 GLU A O 1
ATOM 723 N N . TYR A 1 89 ? -4.609 -1.876 -12.183 1.00 91.50 89 TYR A N 1
ATOM 724 C CA . TYR A 1 89 ? -3.732 -1.215 -11.227 1.00 91.50 89 TYR A CA 1
ATOM 725 C C . TYR A 1 89 ? -3.963 0.296 -11.208 1.00 91.50 89 TYR A C 1
ATOM 727 O O . TYR A 1 89 ? -4.129 0.883 -10.142 1.00 91.50 89 TYR A O 1
ATOM 735 N N . GLU A 1 90 ? -4.025 0.939 -12.376 1.00 90.94 90 GLU A N 1
ATOM 736 C CA . GLU A 1 90 ? -4.238 2.383 -12.480 1.00 90.94 90 GLU A CA 1
ATOM 737 C C . GLU A 1 90 ? -5.604 2.831 -11.947 1.00 90.94 90 GLU A C 1
ATOM 739 O O . GLU A 1 90 ? -5.704 3.868 -11.280 1.00 90.94 90 GLU A O 1
ATOM 744 N N . LEU A 1 91 ? -6.661 2.059 -12.216 1.00 93.12 91 LEU A N 1
ATOM 745 C CA . LEU A 1 91 ? -7.994 2.328 -11.674 1.00 93.12 91 LEU A CA 1
ATOM 746 C C . LEU A 1 91 ? -7.999 2.204 -10.149 1.00 93.12 91 LEU A C 1
ATOM 748 O O . LEU A 1 91 ? -8.480 3.104 -9.451 1.00 93.12 91 LEU A O 1
ATOM 752 N N . LEU A 1 92 ? -7.404 1.130 -9.630 1.00 93.56 92 LEU A N 1
ATOM 753 C CA . LEU A 1 92 ? -7.314 0.879 -8.199 1.00 93.56 92 LEU A CA 1
ATOM 754 C C . LEU A 1 92 ? -6.461 1.943 -7.502 1.00 93.56 92 LEU A C 1
ATOM 756 O O . LEU A 1 92 ? -6.897 2.502 -6.494 1.00 93.56 92 LEU A O 1
ATOM 760 N N . ARG A 1 93 ? -5.299 2.298 -8.067 1.00 93.81 93 ARG A N 1
ATOM 761 C CA . ARG A 1 93 ? -4.405 3.359 -7.573 1.00 93.81 93 ARG A CA 1
ATOM 762 C C . ARG A 1 93 ? -5.158 4.669 -7.395 1.00 93.81 93 ARG A C 1
ATOM 764 O O . ARG A 1 93 ? -5.117 5.259 -6.316 1.00 93.81 93 ARG A O 1
ATOM 771 N N . LYS A 1 94 ? -5.874 5.114 -8.431 1.00 93.94 94 LYS A N 1
ATOM 772 C CA . LYS A 1 94 ? -6.642 6.367 -8.394 1.00 93.94 94 LYS A CA 1
ATOM 773 C C . LYS A 1 94 ? -7.790 6.300 -7.394 1.00 93.94 94 LYS A C 1
ATOM 775 O O . LYS A 1 94 ? -8.003 7.265 -6.661 1.00 93.94 94 LYS A O 1
ATOM 780 N N . CYS A 1 95 ? -8.509 5.178 -7.336 1.00 95.44 95 CYS A N 1
ATOM 781 C CA . CYS A 1 95 ? -9.570 4.974 -6.353 1.00 95.44 95 CYS A CA 1
ATOM 782 C C . CYS A 1 95 ? -9.028 5.086 -4.924 1.00 95.44 95 CYS A C 1
ATOM 784 O O . CYS A 1 95 ? -9.522 5.893 -4.134 1.00 95.44 95 CYS A O 1
ATOM 786 N N . PHE A 1 96 ? -7.964 4.341 -4.618 1.00 96.06 96 PHE A N 1
ATOM 787 C CA . PHE A 1 96 ? -7.364 4.304 -3.291 1.00 96.06 96 PHE A CA 1
ATOM 788 C C . PHE A 1 96 ? -6.822 5.677 -2.886 1.00 96.06 96 PHE A C 1
ATOM 790 O O . PHE A 1 96 ? -7.167 6.188 -1.821 1.00 96.06 96 PHE A O 1
ATOM 797 N N . GLN A 1 97 ? -6.053 6.330 -3.761 1.00 94.31 97 GLN A N 1
ATOM 798 C CA . GLN A 1 97 ? -5.492 7.656 -3.499 1.00 94.31 97 GLN A CA 1
ATOM 799 C C . GLN A 1 97 ? -6.589 8.695 -3.209 1.00 94.31 97 GLN A C 1
ATOM 801 O O . GLN A 1 97 ? -6.481 9.469 -2.254 1.00 94.31 97 GLN A O 1
ATOM 806 N N . ASN A 1 98 ? -7.680 8.683 -3.982 1.00 94.69 98 ASN A N 1
ATOM 807 C CA . ASN A 1 98 ? -8.818 9.574 -3.757 1.00 94.69 98 ASN A CA 1
ATOM 808 C C . ASN A 1 98 ? -9.555 9.252 -2.451 1.00 94.69 98 ASN A C 1
ATOM 810 O O . ASN A 1 98 ? -9.909 10.172 -1.710 1.00 94.69 98 ASN A O 1
ATOM 814 N N . GLY A 1 99 ? -9.755 7.969 -2.138 1.00 95.31 99 GLY A N 1
ATOM 815 C CA . GLY A 1 99 ? -10.357 7.531 -0.879 1.00 95.31 99 GLY A CA 1
ATOM 816 C C . GLY A 1 99 ? -9.561 8.018 0.332 1.00 95.31 99 GLY A C 1
ATOM 817 O O . GLY A 1 99 ? -10.111 8.668 1.222 1.00 95.31 99 GLY A O 1
ATOM 818 N N . MET A 1 100 ? -8.243 7.815 0.316 1.00 94.62 100 MET A N 1
ATOM 819 C CA . MET A 1 100 ? -7.345 8.267 1.381 1.00 94.62 100 MET A CA 1
ATOM 820 C C . MET A 1 100 ? -7.321 9.801 1.505 1.00 94.62 100 MET A C 1
ATOM 822 O O . MET A 1 100 ? -7.304 10.339 2.615 1.00 94.62 100 MET A O 1
ATOM 826 N N . TYR A 1 101 ? -7.373 10.531 0.385 1.00 92.50 101 TYR A N 1
ATOM 827 C CA . TYR A 1 101 ? -7.480 11.994 0.390 1.00 92.50 101 TYR A CA 1
ATOM 828 C C . TYR A 1 101 ? -8.796 12.492 1.011 1.00 92.50 101 TYR A C 1
ATOM 830 O O . TYR A 1 101 ? -8.794 13.450 1.792 1.00 92.50 101 TYR A O 1
ATOM 838 N N . LEU A 1 102 ? -9.923 11.846 0.700 1.00 94.06 102 LEU A N 1
ATOM 839 C CA . LEU A 1 102 ? -11.223 12.182 1.287 1.00 94.06 102 LEU A CA 1
ATOM 840 C C . LEU A 1 102 ? -11.251 11.911 2.792 1.00 94.06 102 LEU A C 1
ATOM 842 O O . LEU A 1 102 ? -11.732 12.751 3.552 1.00 94.06 102 LEU A O 1
ATOM 846 N N . GLU A 1 103 ? -10.691 10.790 3.239 1.00 93.44 103 GLU A N 1
ATOM 847 C CA . GLU A 1 103 ? -10.548 10.489 4.665 1.00 93.44 103 GLU A CA 1
ATOM 848 C C . GLU A 1 103 ? -9.708 11.537 5.392 1.00 93.44 103 GLU A C 1
ATOM 850 O O . GLU A 1 103 ? -10.112 12.032 6.447 1.00 93.44 103 GLU A O 1
ATOM 855 N N . ARG A 1 104 ? -8.588 11.958 4.795 1.00 91.38 104 ARG A N 1
ATOM 856 C CA . ARG A 1 104 ? -7.772 13.048 5.340 1.00 91.38 104 ARG A CA 1
ATOM 857 C C . ARG A 1 104 ? -8.585 14.332 5.503 1.00 91.38 104 ARG A C 1
ATOM 859 O O . ARG A 1 104 ? -8.501 14.978 6.544 1.00 91.38 104 ARG A O 1
ATOM 866 N N . LYS A 1 105 ? -9.398 14.700 4.504 1.00 92.06 105 LYS A N 1
ATOM 867 C CA . LYS A 1 105 ? -10.296 15.868 4.590 1.00 92.06 105 LYS A CA 1
ATOM 868 C C . LYS A 1 105 ? -11.346 15.741 5.692 1.00 92.06 105 LYS A C 1
ATOM 870 O O . LYS A 1 105 ? -11.750 16.754 6.251 1.00 92.06 105 LYS A O 1
ATOM 875 N N . ARG A 1 106 ? -11.773 14.519 6.008 1.00 92.38 106 ARG A N 1
ATOM 876 C CA . ARG A 1 106 ? -12.716 14.212 7.095 1.00 92.38 106 ARG A CA 1
ATOM 877 C C . ARG A 1 106 ? -12.056 14.165 8.478 1.00 92.38 106 ARG A C 1
ATOM 879 O O . ARG A 1 106 ? -12.744 13.914 9.459 1.00 92.38 106 ARG A O 1
ATOM 886 N N . GLY A 1 107 ? -10.746 14.405 8.573 1.00 88.69 107 GLY A N 1
ATOM 887 C CA . GLY A 1 107 ? -9.996 14.367 9.831 1.00 88.69 107 GLY A CA 1
ATOM 888 C C . GLY A 1 107 ? -9.543 12.966 10.254 1.00 88.69 107 GLY A C 1
ATOM 889 O O . GLY A 1 107 ? -8.993 12.810 11.343 1.00 88.69 107 GLY A O 1
ATOM 890 N N . SER A 1 108 ? -9.734 11.950 9.408 1.00 91.19 108 SER A N 1
ATOM 891 C CA . SER A 1 108 ? -9.216 10.606 9.659 1.00 91.19 108 SER A CA 1
ATOM 892 C C . SER A 1 108 ? -7.690 10.587 9.558 1.00 91.19 108 SER A C 1
ATOM 894 O O . SER A 1 108 ? -7.087 11.212 8.682 1.00 91.19 108 SER A O 1
ATOM 896 N N . LYS A 1 109 ? -7.055 9.819 10.449 1.00 91.44 109 LYS A N 1
ATOM 897 C CA . LYS A 1 109 ? -5.599 9.617 10.471 1.00 91.44 109 LYS A CA 1
ATOM 898 C C . LYS A 1 109 ? -5.117 8.579 9.457 1.00 91.44 109 LYS A C 1
ATOM 900 O O . LYS A 1 109 ? -3.910 8.407 9.337 1.00 91.44 109 LYS A O 1
ATOM 905 N N . ALA A 1 110 ? -6.024 7.917 8.732 1.00 93.06 110 ALA A N 1
ATOM 906 C CA . ALA A 1 110 ? -5.699 6.839 7.797 1.00 93.06 110 ALA A CA 1
ATOM 907 C C . ALA A 1 110 ? -4.588 7.239 6.813 1.00 93.06 110 ALA A C 1
ATOM 909 O O . ALA A 1 110 ? -3.587 6.543 6.705 1.00 93.06 110 ALA A O 1
ATOM 910 N N . TYR A 1 111 ? -4.717 8.402 6.161 1.00 92.12 111 TYR A N 1
ATOM 911 C CA . TYR A 1 111 ? -3.720 8.893 5.199 1.00 92.12 111 TYR A CA 1
ATOM 912 C C . TYR A 1 111 ? -2.337 9.057 5.827 1.00 92.12 111 TYR A C 1
ATOM 914 O O . TYR A 1 111 ? -1.373 8.473 5.340 1.00 92.12 111 TYR A O 1
ATOM 922 N N . THR A 1 112 ? -2.244 9.832 6.909 1.00 91.19 112 THR A N 1
ATOM 923 C CA . THR A 1 112 ? -0.964 10.126 7.566 1.00 91.19 112 THR A CA 1
ATOM 924 C C . THR A 1 112 ? -0.331 8.860 8.128 1.00 91.19 112 THR A C 1
ATOM 926 O O . THR A 1 112 ? 0.869 8.669 8.003 1.00 91.19 112 THR A O 1
ATOM 929 N N . LEU A 1 113 ? -1.139 7.961 8.691 1.00 93.31 113 LEU A N 1
ATOM 930 C CA . LEU A 1 113 ? -0.667 6.684 9.209 1.00 93.31 113 LEU A CA 1
ATOM 931 C C . LEU A 1 113 ? -0.080 5.802 8.101 1.00 93.31 113 LEU A C 1
ATOM 933 O O . LEU A 1 113 ? 1.032 5.297 8.239 1.00 93.31 113 LEU A O 1
ATOM 937 N N . THR A 1 114 ? -0.808 5.627 6.996 1.00 93.94 114 THR A N 1
ATOM 938 C CA . THR A 1 114 ? -0.322 4.855 5.848 1.00 93.94 114 THR A CA 1
ATOM 939 C C . THR A 1 114 ? 0.947 5.479 5.275 1.00 93.94 114 THR A C 1
ATOM 941 O O . THR A 1 114 ? 1.913 4.769 5.003 1.00 93.94 114 THR A O 1
ATOM 944 N N . GLU A 1 115 ? 0.982 6.806 5.144 1.00 92.00 115 GLU A N 1
ATOM 945 C CA . GLU A 1 115 ? 2.165 7.545 4.708 1.00 92.00 115 GLU A CA 1
ATOM 946 C C . GLU A 1 115 ? 3.365 7.319 5.636 1.00 92.00 115 GLU A C 1
ATOM 948 O O . GLU A 1 115 ? 4.462 7.047 5.147 1.00 92.00 115 GLU A O 1
ATOM 953 N N . ASP A 1 116 ? 3.170 7.378 6.952 1.00 92.50 116 ASP A N 1
ATOM 954 C CA . ASP A 1 116 ? 4.219 7.163 7.949 1.00 92.50 116 ASP A CA 1
ATOM 955 C C . ASP A 1 116 ? 4.737 5.722 7.928 1.00 92.50 116 ASP A C 1
ATOM 957 O O . ASP A 1 116 ? 5.950 5.507 7.958 1.00 92.50 116 ASP A O 1
ATOM 961 N N . CYS A 1 117 ? 3.845 4.730 7.847 1.00 94.38 117 CYS A N 1
ATOM 962 C CA . CYS A 1 117 ? 4.224 3.318 7.772 1.00 94.38 117 CYS A CA 1
ATOM 963 C C . CYS A 1 117 ? 5.030 3.012 6.506 1.00 94.38 117 CYS A C 1
ATOM 965 O O . CYS A 1 117 ? 6.089 2.392 6.594 1.00 94.38 117 CYS A O 1
ATOM 967 N N . ILE A 1 118 ? 4.594 3.512 5.345 1.00 93.31 118 ILE A N 1
ATOM 968 C CA . ILE A 1 118 ? 5.349 3.383 4.092 1.00 93.31 118 ILE A CA 1
ATOM 969 C C . ILE A 1 118 ? 6.710 4.071 4.223 1.00 93.31 118 ILE A C 1
ATOM 971 O O . ILE A 1 118 ? 7.736 3.464 3.931 1.00 93.31 118 ILE A O 1
ATOM 975 N N . SER A 1 119 ? 6.740 5.310 4.722 1.00 90.44 119 SER A N 1
ATOM 976 C CA . SER A 1 119 ? 7.981 6.089 4.832 1.00 90.44 119 SER A CA 1
ATOM 977 C C . SER A 1 119 ? 8.997 5.432 5.772 1.00 90.44 119 SER A C 1
ATOM 979 O O . SER A 1 119 ? 10.195 5.446 5.497 1.00 90.44 119 SER A O 1
ATOM 981 N N . LYS A 1 120 ? 8.545 4.822 6.876 1.00 90.88 120 LYS A N 1
ATOM 982 C CA . LYS A 1 120 ? 9.421 4.057 7.778 1.00 90.88 120 LYS A CA 1
ATOM 983 C C . LYS A 1 120 ? 10.086 2.895 7.045 1.00 90.88 120 LYS A C 1
ATOM 985 O O . LYS A 1 120 ? 11.304 2.750 7.133 1.00 90.88 120 LYS A O 1
ATOM 990 N N . THR A 1 121 ? 9.316 2.113 6.291 1.00 91.75 121 THR A N 1
ATOM 991 C CA . THR A 1 121 ? 9.852 0.973 5.536 1.00 91.75 121 THR A CA 1
ATOM 992 C C . THR A 1 121 ? 10.758 1.424 4.389 1.00 91.75 121 THR A C 1
ATOM 994 O O . THR A 1 121 ? 11.826 0.851 4.194 1.00 91.75 121 THR A O 1
ATOM 997 N N . GLU A 1 122 ? 10.424 2.512 3.690 1.00 89.06 122 GLU A N 1
ATOM 998 C CA . GLU A 1 122 ? 11.297 3.115 2.672 1.00 89.06 122 GLU A CA 1
ATOM 999 C C . GLU A 1 122 ? 12.661 3.527 3.241 1.00 89.06 122 GLU A C 1
ATOM 1001 O O . GLU A 1 122 ? 13.692 3.325 2.594 1.00 89.06 122 GLU A O 1
ATOM 1006 N N . VAL A 1 123 ? 12.696 4.091 4.453 1.00 86.88 123 VAL A N 1
ATOM 1007 C CA . VAL A 1 123 ? 13.952 4.434 5.138 1.00 86.88 123 VAL A CA 1
ATOM 1008 C C . VAL A 1 123 ? 14.759 3.173 5.443 1.00 86.88 123 VAL A C 1
ATOM 1010 O O . VAL A 1 123 ? 15.958 3.143 5.146 1.00 86.88 123 VAL A O 1
ATOM 1013 N N . THR A 1 124 ? 14.114 2.130 5.974 1.00 88.75 124 THR A N 1
ATOM 1014 C CA . THR A 1 124 ? 14.746 0.831 6.264 1.00 88.75 124 THR A CA 1
ATOM 1015 C C . THR A 1 124 ? 15.336 0.198 5.001 1.00 88.75 124 THR A C 1
ATOM 1017 O O . THR A 1 124 ? 16.487 -0.240 5.004 1.00 88.75 124 THR A O 1
ATOM 1020 N N . GLU A 1 125 ? 14.610 0.246 3.881 1.00 85.44 125 GLU A N 1
ATOM 1021 C CA . GLU A 1 125 ? 15.057 -0.272 2.582 1.00 85.44 125 GLU A CA 1
ATOM 1022 C C . GLU A 1 125 ? 16.031 0.658 1.835 1.00 85.44 125 GLU A C 1
ATOM 1024 O O . GLU A 1 125 ? 16.485 0.327 0.739 1.00 85.44 125 GLU A O 1
ATOM 1029 N N . LYS A 1 126 ? 16.374 1.825 2.404 1.00 83.56 126 LYS A N 1
ATOM 1030 C CA . LYS A 1 126 ? 17.180 2.883 1.760 1.00 83.56 126 LYS A CA 1
ATOM 1031 C C . LYS A 1 126 ? 16.581 3.399 0.439 1.00 83.56 126 LYS A C 1
ATOM 1033 O O . LYS A 1 126 ? 17.327 3.913 -0.396 1.00 83.56 126 LYS A O 1
ATOM 1038 N N . LYS A 1 127 ? 15.258 3.303 0.289 1.00 75.44 127 LYS A N 1
ATOM 1039 C CA . LYS A 1 127 ? 14.455 3.765 -0.856 1.00 75.44 127 LYS A CA 1
ATOM 1040 C C . LYS A 1 127 ? 13.779 5.120 -0.636 1.00 75.44 127 LYS A C 1
ATOM 1042 O O . LYS A 1 127 ? 13.162 5.634 -1.561 1.00 75.44 127 LYS A O 1
ATOM 1047 N N . ASP A 1 128 ? 13.896 5.705 0.557 1.00 69.25 128 ASP A N 1
ATOM 1048 C CA . ASP A 1 128 ? 13.339 7.029 0.854 1.00 69.25 128 ASP A CA 1
ATOM 1049 C C . ASP A 1 128 ? 13.913 8.103 -0.089 1.00 69.25 128 ASP A C 1
ATOM 1051 O O . ASP A 1 128 ? 15.075 8.512 0.020 1.00 69.25 128 ASP A O 1
ATOM 1055 N N . CYS A 1 129 ? 13.065 8.547 -1.018 1.00 65.50 129 CYS A N 1
ATOM 1056 C CA . CYS A 1 129 ? 13.346 9.610 -1.975 1.00 65.50 129 CYS A CA 1
ATOM 1057 C C . CYS A 1 129 ? 12.890 10.996 -1.490 1.00 65.50 129 CYS A C 1
ATOM 1059 O O . CYS A 1 129 ? 13.209 11.995 -2.131 1.00 65.50 129 CYS A O 1
ATOM 1061 N N . ARG A 1 130 ? 12.168 11.084 -0.361 1.00 57.66 130 ARG A N 1
ATOM 1062 C CA . ARG A 1 130 ? 11.590 12.335 0.155 1.00 57.66 130 ARG A CA 1
ATOM 1063 C C . ARG A 1 130 ? 12.483 13.039 1.176 1.00 57.66 130 ARG A C 1
ATOM 1065 O O . ARG A 1 130 ? 12.504 14.267 1.186 1.00 57.66 130 ARG A O 1
ATOM 1072 N N . ARG A 1 131 ? 13.234 12.315 2.022 1.00 47.78 131 ARG A N 1
ATOM 1073 C CA . ARG A 1 131 ? 14.170 12.953 2.987 1.00 47.78 131 ARG A CA 1
ATOM 1074 C C . ARG A 1 131 ? 15.558 13.227 2.429 1.00 47.78 131 ARG A C 1
ATOM 1076 O O . ARG A 1 131 ? 16.268 14.080 2.957 1.00 47.78 131 ARG A O 1
ATOM 1083 N N . ARG A 1 132 ? 15.968 12.515 1.383 1.00 43.66 132 ARG A N 1
ATOM 1084 C CA . ARG A 1 132 ? 17.226 12.782 0.685 1.00 43.66 132 ARG A CA 1
ATOM 1085 C C . ARG A 1 132 ? 16.891 13.700 -0.472 1.00 43.66 132 ARG A C 1
ATOM 1087 O O . ARG A 1 132 ? 16.400 13.217 -1.485 1.00 43.66 132 ARG A O 1
ATOM 1094 N N . GLY A 1 133 ? 17.096 15.007 -0.294 1.00 36.81 133 GLY A N 1
ATOM 1095 C CA . GLY A 1 133 ? 16.995 15.971 -1.387 1.00 36.81 133 GLY A CA 1
ATOM 1096 C C . GLY A 1 133 ? 17.640 15.377 -2.636 1.00 36.81 133 GLY A C 1
ATOM 1097 O O . GLY A 1 133 ? 18.818 15.044 -2.586 1.00 36.81 133 GLY A O 1
ATOM 1098 N N . PHE A 1 134 ? 16.794 15.124 -3.642 1.00 37.44 134 PHE A N 1
ATOM 1099 C CA . PHE A 1 134 ? 17.073 14.616 -4.984 1.00 37.44 134 PHE A CA 1
ATOM 1100 C C . PHE A 1 134 ? 18.482 14.050 -5.187 1.00 37.44 134 PHE A C 1
ATOM 1102 O O . PHE A 1 134 ? 19.426 14.816 -5.290 1.00 37.44 134 PHE A O 1
ATOM 1109 N N . HIS A 1 135 ? 18.585 12.721 -5.260 1.00 34.38 135 HIS A N 1
ATOM 1110 C CA . HIS A 1 135 ? 19.475 11.927 -6.127 1.00 34.38 135 HIS A CA 1
ATOM 1111 C C . HIS A 1 135 ? 19.659 10.540 -5.493 1.00 34.38 135 HIS A C 1
ATOM 1113 O O . HIS A 1 135 ? 20.701 10.214 -4.930 1.00 34.38 135 HIS A O 1
ATOM 1119 N N . ALA A 1 136 ? 18.633 9.695 -5.574 1.00 33.94 136 ALA A N 1
ATOM 1120 C CA . ALA A 1 136 ? 18.803 8.266 -5.344 1.00 33.94 136 ALA A CA 1
ATOM 1121 C C . ALA A 1 136 ? 18.003 7.506 -6.399 1.00 33.94 136 ALA A C 1
ATOM 1123 O O . ALA A 1 136 ? 16.778 7.433 -6.366 1.00 33.94 136 ALA A O 1
ATOM 1124 N N . TYR A 1 137 ? 18.752 7.016 -7.378 1.00 39.31 137 TYR A N 1
ATOM 1125 C CA . TYR A 1 137 ? 18.338 6.154 -8.466 1.00 39.31 137 TYR A CA 1
ATOM 1126 C C . TYR A 1 137 ? 17.577 4.941 -7.926 1.00 39.31 137 TYR A C 1
ATOM 1128 O O . TYR A 1 137 ? 18.146 4.119 -7.209 1.00 39.31 137 TYR A O 1
ATOM 1136 N N . VAL A 1 138 ? 16.312 4.801 -8.313 1.00 39.41 138 VAL A N 1
ATOM 1137 C CA . VAL A 1 138 ? 15.604 3.523 -8.247 1.00 39.41 138 VAL A CA 1
ATOM 1138 C C . VAL A 1 138 ? 15.214 3.175 -9.672 1.00 39.41 138 VAL A C 1
ATOM 1140 O O . VAL A 1 138 ? 14.313 3.765 -10.262 1.00 39.41 138 VAL A O 1
ATOM 1143 N N . HIS A 1 139 ? 15.961 2.235 -10.245 1.00 34.56 139 HIS A N 1
ATOM 1144 C CA . HIS A 1 139 ? 15.541 1.519 -11.436 1.00 34.56 139 HIS A CA 1
ATOM 1145 C C . HIS A 1 139 ? 14.243 0.782 -11.099 1.00 34.56 139 HIS A C 1
ATOM 1147 O O . HIS A 1 139 ? 14.262 -0.162 -10.307 1.00 34.56 139 HIS A O 1
ATOM 1153 N N . PHE A 1 140 ? 13.126 1.186 -11.705 1.00 40.38 140 PHE A N 1
ATOM 1154 C CA . PHE A 1 140 ? 12.011 0.264 -11.869 1.00 40.38 140 PHE A CA 1
ATOM 1155 C C . PHE A 1 140 ? 12.517 -0.895 -12.727 1.00 40.38 140 PHE A C 1
ATOM 1157 O O . PHE A 1 140 ? 13.108 -0.687 -13.792 1.00 40.38 140 PHE A O 1
ATOM 1164 N N . GLY A 1 141 ? 12.391 -2.104 -12.181 1.00 29.88 141 GLY A N 1
ATOM 1165 C CA . GLY A 1 141 ? 12.843 -3.331 -12.812 1.00 29.88 141 GLY A CA 1
ATOM 1166 C C . GLY A 1 141 ? 12.313 -3.428 -14.235 1.00 29.88 141 GLY A C 1
ATOM 1167 O O . GLY A 1 141 ? 11.168 -3.081 -14.520 1.00 29.88 141 GLY A O 1
ATOM 1168 N N . LYS A 1 142 ? 13.182 -3.881 -15.137 1.00 27.83 142 LYS A N 1
ATOM 1169 C CA . LYS A 1 142 ? 12.768 -4.300 -16.467 1.00 27.83 142 LYS A CA 1
ATOM 1170 C C . LYS A 1 142 ? 11.716 -5.393 -16.315 1.00 27.83 142 LYS A C 1
ATOM 1172 O O . LYS A 1 142 ? 11.986 -6.415 -15.689 1.00 27.83 142 LYS A O 1
ATOM 1177 N N . TRP A 1 143 ? 10.560 -5.154 -16.912 1.00 38.75 143 TRP A N 1
ATOM 1178 C CA . TRP A 1 143 ? 9.600 -6.187 -17.253 1.00 38.75 143 TRP A CA 1
ATOM 1179 C C . TRP A 1 143 ? 10.284 -7.117 -18.263 1.00 38.75 143 TRP A C 1
ATOM 1181 O O . TRP A 1 143 ? 10.624 -6.682 -19.367 1.00 38.75 143 TRP A O 1
ATOM 1191 N N . TYR A 1 144 ? 10.571 -8.346 -17.838 1.00 33.56 144 TYR A N 1
ATOM 1192 C CA . TYR A 1 144 ? 10.965 -9.469 -18.686 1.00 33.56 144 TYR A CA 1
ATOM 1193 C C . TYR A 1 144 ? 9.977 -10.601 -18.453 1.00 33.56 144 TYR A C 1
ATOM 1195 O O . TYR A 1 144 ? 9.651 -10.831 -17.266 1.00 33.56 144 TYR A O 1
#

Sequence (144 aa):
MNFLAYFFLFVCFLSICSCNIYYSYCPSDLLERYCALKERETVLECIRNAENDRPFEILEGCYNSVHELGTLTLDDKLKQVCNLDVHEYELLRKCFQNGMYLERKRGSKAYTLTEDCISKTEVTEKKDCRRRGFHAYVHFGKWY

pLDDT: mean 79.6, std 19.16, range [27.83, 96.06]

Secondary structure (DSSP, 8-state):
-HHHHHHHHHHHHHHHHHTT--------SHHHHHHT-S-HHHHHHHHHTTT--HHHHHHHHHHHHH-S-TT--HHHHHHHGGGS-HHHHHHHHHHHHHHHHHHHHTT-SHHHHHHHHHHHHHHHTT---SSS-S-----PPP--

Organism: Mesobuthus eupeus (NCBI:txid34648)